Protein AF-A0A1H0UW96-F1 (afdb_monomer_lite)

Sequence (89 aa):
KTLKEVAEELGISKDLVKYHRKNLNIFQVEQEDGVYRISPSGVDEIRSRLRKDSYDATFEEKVMRRLSMLEKQQELIYELLLKALNERK

pLDDT: mean 91.3, std 8.04, range [54.88, 98.25]

Secondary structure (DSSP, 8-state):
-BHHHHHHHHTS-HHHHHHHHTTS-TTTEEEETTEEEE-HHHHHHHHHHHS-TTS-TTHHHHHHHHHHHHHHHHHHHHHHHHHHHHTT-

Radius of gyration: 20.7 Å; chains: 1; bounding box: 45×23×57 Å

Foldseek 3Di:
DFLVVLCVVLVHDSVLSVVLVVVDDPVQWDADPNTIDGDPVSSVVSNCVVDDPPADPCNVVVVVVVVVVVVVVVVVVVVVVVVVVVVVD

Structure (mmCIF, N/CA/C/O backbone):
data_AF-A0A1H0UW96-F1
#
_entry.id   AF-A0A1H0UW96-F1
#
loop_
_atom_site.group_PDB
_atom_site.id
_atom_site.type_symbol
_atom_site.label_atom_id
_atom_site.label_alt_id
_atom_site.label_comp_id
_atom_site.label_asym_id
_atom_site.label_entity_id
_atom_site.label_seq_id
_atom_site.pdbx_PDB_ins_code
_atom_site.Cartn_x
_atom_site.Cartn_y
_atom_site.Cartn_z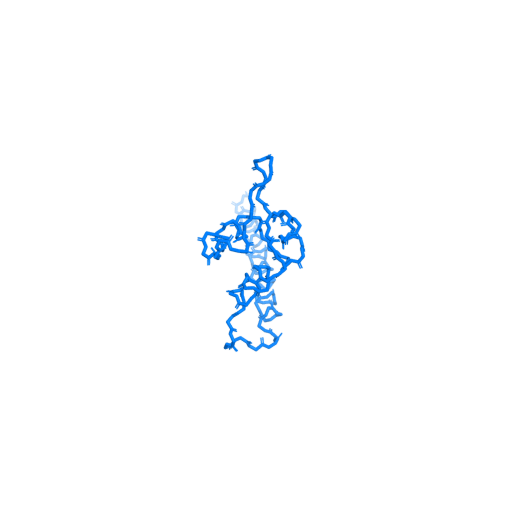
_atom_site.occupancy
_atom_site.B_iso_or_equiv
_atom_site.auth_seq_id
_atom_site.auth_comp_id
_atom_site.auth_asym_id
_atom_site.auth_atom_id
_atom_site.pdbx_PDB_model_num
ATOM 1 N N . LYS A 1 1 ? -13.401 6.490 12.039 1.00 95.06 1 LYS A N 1
ATOM 2 C CA . LYS A 1 1 ? -12.673 7.085 10.890 1.00 95.06 1 LYS A CA 1
ATOM 3 C C . LYS A 1 1 ? -13.382 6.728 9.589 1.00 95.06 1 LYS A C 1
ATOM 5 O O . LYS A 1 1 ? -13.838 5.598 9.459 1.00 95.06 1 LYS A O 1
ATOM 10 N N . THR A 1 2 ? -13.534 7.654 8.647 1.00 96.44 2 THR A N 1
ATOM 11 C CA . THR A 1 2 ? -14.077 7.362 7.310 1.00 96.44 2 THR A CA 1
ATOM 12 C C . THR A 1 2 ? -13.117 6.471 6.520 1.00 96.44 2 THR A C 1
ATOM 14 O O . THR A 1 2 ? -11.933 6.381 6.836 1.00 96.44 2 THR A O 1
ATOM 17 N N . LEU A 1 3 ? -13.590 5.845 5.438 1.00 95.88 3 LEU A N 1
ATOM 18 C CA . LEU A 1 3 ? -12.712 5.028 4.583 1.00 95.88 3 LEU A CA 1
ATOM 19 C C . LEU A 1 3 ? -11.533 5.821 3.998 1.00 95.88 3 LEU A C 1
ATOM 21 O O . LEU A 1 3 ? -10.487 5.240 3.736 1.00 95.88 3 LEU A O 1
ATOM 25 N N . LYS A 1 4 ? -11.716 7.129 3.770 1.00 96.31 4 LYS A N 1
ATOM 26 C CA . LYS A 1 4 ? -10.660 8.011 3.263 1.00 96.31 4 LYS A CA 1
ATOM 27 C C . LYS A 1 4 ? -9.596 8.254 4.336 1.00 96.31 4 LYS A C 1
ATOM 29 O O . LYS A 1 4 ? -8.423 8.064 4.059 1.00 96.31 4 LYS A O 1
ATOM 34 N N . GLU A 1 5 ? -10.017 8.580 5.554 1.00 97.38 5 GLU A N 1
ATOM 35 C CA . GLU A 1 5 ? -9.106 8.792 6.689 1.00 97.38 5 GLU A CA 1
ATOM 36 C C . GLU A 1 5 ? -8.284 7.535 6.999 1.00 97.38 5 GLU A C 1
ATOM 38 O O . GLU A 1 5 ? -7.086 7.621 7.236 1.00 97.38 5 GLU A O 1
ATOM 43 N N . VAL A 1 6 ? -8.910 6.352 6.951 1.00 96.25 6 VAL A N 1
ATOM 44 C CA . VAL A 1 6 ? -8.203 5.077 7.162 1.00 96.25 6 VAL A CA 1
ATOM 45 C C . VAL A 1 6 ? -7.196 4.800 6.043 1.00 96.25 6 VAL A C 1
ATOM 47 O O . VAL A 1 6 ? -6.114 4.287 6.307 1.00 96.25 6 VAL A O 1
ATOM 50 N N . 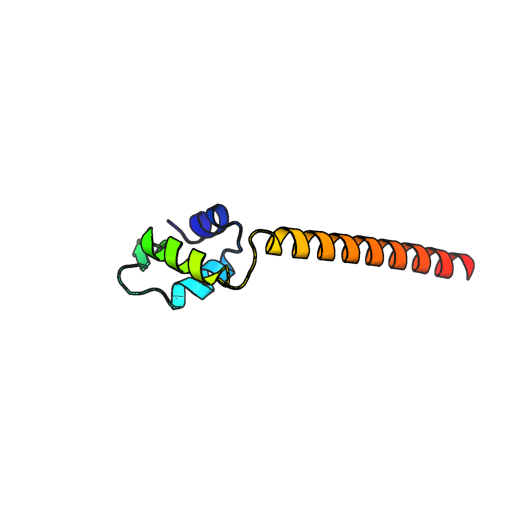ALA A 1 7 ? -7.535 5.136 4.797 1.00 95.56 7 ALA A N 1
ATOM 51 C CA . ALA A 1 7 ? -6.634 4.973 3.660 1.00 95.56 7 ALA A CA 1
ATOM 52 C C . ALA A 1 7 ? -5.385 5.857 3.800 1.00 95.56 7 ALA A C 1
ATOM 54 O O . ALA A 1 7 ? -4.271 5.373 3.619 1.00 95.56 7 ALA A O 1
ATOM 55 N N . GLU A 1 8 ? -5.579 7.123 4.177 1.00 95.56 8 GLU A N 1
ATOM 56 C CA . GLU A 1 8 ? -4.497 8.081 4.425 1.00 95.56 8 GLU A CA 1
ATOM 57 C C . GLU A 1 8 ? -3.610 7.646 5.599 1.00 95.56 8 GLU A C 1
ATOM 59 O O . GLU A 1 8 ? -2.390 7.643 5.470 1.00 95.56 8 GLU A O 1
ATOM 64 N N . GLU A 1 9 ? -4.204 7.207 6.712 1.00 94.25 9 GLU A N 1
ATOM 65 C CA . GLU A 1 9 ? -3.464 6.732 7.888 1.00 94.25 9 GLU A CA 1
ATOM 66 C C . GLU A 1 9 ? -2.609 5.495 7.600 1.00 94.25 9 GLU A C 1
ATOM 68 O O . GLU A 1 9 ? -1.488 5.386 8.094 1.00 94.25 9 GLU A O 1
ATOM 73 N N . LEU A 1 10 ? -3.149 4.540 6.843 1.00 90.00 10 LEU A N 1
ATOM 74 C CA . LEU A 1 10 ? -2.478 3.269 6.575 1.00 90.00 10 LEU A CA 1
ATOM 75 C C . LEU A 1 10 ? -1.606 3.307 5.312 1.00 90.00 10 LEU A C 1
ATOM 77 O O . LEU A 1 10 ? -0.966 2.306 5.002 1.00 90.00 10 LEU A O 1
ATOM 81 N N . GLY A 1 11 ? -1.581 4.422 4.575 1.00 89.00 11 GLY A N 1
ATOM 82 C CA . GLY A 1 11 ? -0.817 4.546 3.331 1.00 89.00 11 GLY A CA 1
ATOM 83 C C . GLY A 1 11 ? -1.292 3.601 2.221 1.00 89.00 11 GLY A C 1
ATOM 84 O O . GLY A 1 11 ? -0.483 3.117 1.434 1.00 89.00 11 GLY A O 1
ATOM 85 N N . ILE A 1 12 ? -2.596 3.309 2.159 1.00 91.06 12 ILE A N 1
ATOM 86 C CA . ILE A 1 12 ? -3.194 2.382 1.184 1.00 91.06 12 ILE A CA 1
ATOM 87 C C . ILE A 1 12 ? -4.310 3.040 0.374 1.00 91.06 12 ILE A C 1
ATOM 89 O O . ILE A 1 12 ? -4.769 4.137 0.677 1.00 91.06 12 ILE A O 1
ATOM 93 N N . SER A 1 13 ? -4.805 2.355 -0.660 1.00 94.50 13 SER A N 1
ATOM 94 C CA . SER A 1 13 ? -5.946 2.848 -1.431 1.00 94.50 13 SER A CA 1
ATOM 95 C C . SER A 1 13 ? -7.266 2.714 -0.662 1.00 94.50 13 SER A C 1
ATOM 97 O O . SER A 1 13 ? -7.510 1.749 0.0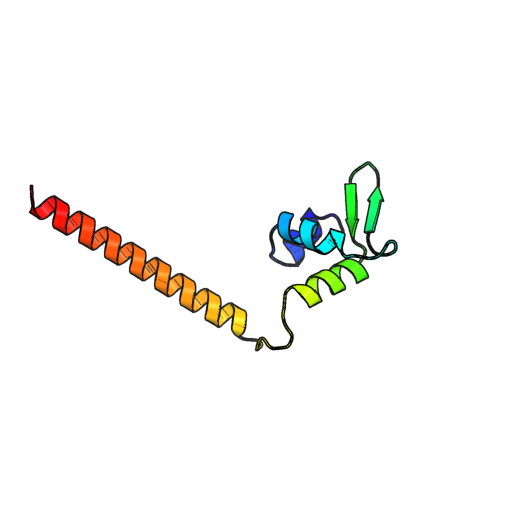69 1.00 94.50 13 SER A O 1
ATOM 99 N N . LYS A 1 14 ? -8.185 3.658 -0.897 1.00 95.75 14 LYS A N 1
ATOM 100 C CA . LYS A 1 14 ? -9.557 3.610 -0.361 1.00 95.75 14 LYS A CA 1
ATOM 101 C C . LYS A 1 14 ? -10.302 2.332 -0.771 1.00 95.75 14 LYS A C 1
ATOM 103 O O . LYS A 1 14 ? -11.125 1.828 -0.005 1.00 95.75 14 LYS A O 1
ATOM 108 N N . ASP A 1 15 ? -10.008 1.788 -1.950 1.00 95.81 15 ASP A N 1
ATOM 109 C CA . ASP A 1 15 ? -10.592 0.527 -2.416 1.00 95.81 15 ASP A CA 1
ATOM 110 C C . ASP A 1 15 ? -10.100 -0.675 -1.612 1.00 95.81 15 ASP A C 1
ATOM 112 O O . ASP A 1 15 ? -10.895 -1.563 -1.296 1.00 95.81 15 ASP A O 1
ATOM 116 N N . LEU A 1 16 ? -8.830 -0.677 -1.194 1.00 93.19 16 LEU A N 1
ATOM 117 C CA . LEU A 1 16 ? -8.298 -1.717 -0.320 1.00 93.19 16 LEU A CA 1
ATOM 118 C C . LEU A 1 16 ? -8.948 -1.656 1.070 1.00 93.19 16 LEU A C 1
ATOM 120 O O . LEU A 1 16 ? -9.360 -2.685 1.609 1.00 93.19 16 LEU A O 1
ATOM 124 N N . VAL A 1 17 ? -9.172 -0.451 1.607 1.00 95.38 17 VAL A N 1
ATOM 125 C CA . VAL A 1 17 ? -9.967 -0.270 2.836 1.00 95.38 17 VAL A CA 1
ATOM 126 C C . VAL A 1 17 ? -11.386 -0.817 2.647 1.00 95.38 17 VAL A C 1
ATOM 128 O O . VAL A 1 17 ? -11.884 -1.568 3.487 1.00 95.38 17 VAL A O 1
ATOM 131 N N . LYS A 1 18 ? -12.046 -0.494 1.525 1.00 94.81 18 LYS A N 1
ATOM 132 C CA . LYS A 1 18 ? -13.399 -0.980 1.204 1.00 94.81 18 LYS A CA 1
ATOM 133 C C . LYS A 1 18 ? -13.455 -2.506 1.111 1.00 94.81 18 LYS A C 1
ATOM 135 O O . LYS A 1 18 ? -14.462 -3.081 1.527 1.00 94.81 18 LYS A O 1
ATOM 140 N N . TYR A 1 19 ? -12.410 -3.139 0.577 1.00 95.12 19 TYR A N 1
ATOM 141 C CA . TYR A 1 19 ? -12.264 -4.591 0.517 1.00 95.12 19 TYR A CA 1
ATOM 142 C C . TYR A 1 19 ? -12.198 -5.200 1.922 1.00 95.12 19 TYR A C 1
ATOM 144 O O . TYR A 1 19 ? -13.050 -6.021 2.258 1.00 95.12 19 TYR A O 1
ATOM 152 N N . HIS A 1 20 ? -11.272 -4.747 2.773 1.00 94.19 20 HIS A N 1
ATOM 153 C CA . HIS A 1 20 ? -11.113 -5.317 4.116 1.00 94.19 20 HIS A CA 1
ATOM 154 C C . HIS A 1 20 ? -12.293 -5.025 5.047 1.00 94.19 20 HIS A C 1
ATOM 156 O O . HIS A 1 20 ? -12.657 -5.886 5.849 1.00 94.19 20 HIS A O 1
ATOM 162 N N . ARG A 1 21 ? -12.943 -3.863 4.898 1.00 93.44 21 ARG A N 1
ATOM 163 C CA . ARG A 1 21 ? -14.149 -3.484 5.651 1.00 93.44 21 ARG A CA 1
ATOM 164 C C . ARG A 1 21 ? -15.268 -4.523 5.540 1.00 93.44 21 ARG A C 1
ATOM 166 O O . ARG A 1 21 ? -16.004 -4.711 6.498 1.00 93.44 21 ARG A O 1
ATOM 173 N N . LYS A 1 22 ? -15.407 -5.205 4.394 1.00 91.44 22 LYS A N 1
ATOM 174 C CA . LYS A 1 22 ? -16.443 -6.242 4.198 1.00 91.44 22 LYS A CA 1
ATOM 175 C C . LYS A 1 22 ? -16.320 -7.411 5.180 1.00 91.44 22 LYS A C 1
ATOM 177 O O . LYS A 1 22 ? -17.301 -8.103 5.405 1.00 91.44 22 LYS A O 1
ATOM 182 N N . ASN A 1 23 ? -15.131 -7.605 5.742 1.00 90.81 23 ASN A N 1
ATOM 183 C CA . ASN A 1 23 ? -14.801 -8.694 6.652 1.00 90.81 23 ASN A CA 1
ATOM 184 C C . ASN A 1 23 ? -14.618 -8.194 8.096 1.00 90.81 23 ASN A C 1
ATOM 186 O O . ASN A 1 23 ? -13.931 -8.855 8.874 1.00 90.81 23 ASN A O 1
ATOM 190 N N . LEU A 1 24 ? -15.107 -6.993 8.420 1.00 93.38 24 LEU A N 1
ATOM 191 C CA . LEU A 1 24 ? -15.159 -6.475 9.785 1.00 93.38 24 LEU A CA 1
ATOM 192 C C . LEU A 1 24 ? -16.500 -6.841 10.424 1.00 93.38 24 LEU A C 1
ATOM 194 O O . LEU A 1 24 ? -17.509 -7.001 9.734 1.00 93.38 24 LEU A O 1
ATOM 198 N N . ASN A 1 25 ? -16.507 -6.981 11.744 1.00 92.38 25 ASN A N 1
ATOM 199 C CA . ASN A 1 25 ? -17.713 -7.302 12.492 1.00 92.38 25 ASN A CA 1
ATOM 200 C C . ASN A 1 25 ? -18.643 -6.079 12.643 1.00 92.38 25 ASN A C 1
ATOM 202 O O . ASN A 1 25 ? -18.267 -4.934 12.385 1.00 92.38 25 ASN A O 1
ATOM 206 N N . ILE A 1 26 ? -19.878 -6.332 13.086 1.00 90.38 26 ILE A N 1
ATOM 207 C CA . ILE A 1 26 ? -20.926 -5.305 13.219 1.00 90.38 26 ILE A CA 1
ATOM 208 C C . ILE A 1 26 ? -20.588 -4.197 14.229 1.00 90.38 26 ILE A C 1
ATOM 210 O O . ILE A 1 26 ? -21.159 -3.119 14.155 1.00 90.38 26 ILE A O 1
ATOM 214 N N . PHE A 1 27 ? -19.659 -4.441 15.158 1.00 92.5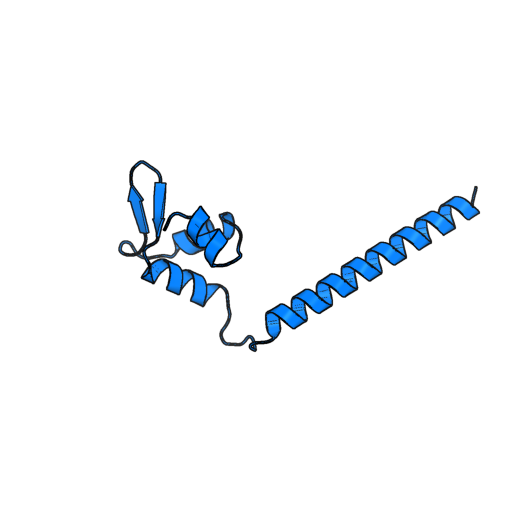6 27 PHE A N 1
ATOM 215 C CA . PHE A 1 27 ? -19.221 -3.458 16.156 1.00 92.56 27 PHE A CA 1
ATOM 216 C C . PHE A 1 27 ? -18.043 -2.606 15.663 1.00 92.56 27 PHE A C 1
ATOM 218 O O . PHE A 1 27 ? -17.626 -1.660 16.330 1.00 92.56 27 PHE A O 1
ATOM 225 N N . GLN A 1 28 ? -17.473 -2.953 14.509 1.00 95.06 28 GLN A N 1
ATOM 226 C CA . GLN A 1 28 ? -16.317 -2.280 13.924 1.00 95.06 28 GLN A CA 1
ATOM 227 C C . GLN A 1 28 ? -16.673 -1.336 12.784 1.00 95.06 28 GLN A C 1
ATOM 229 O O . GLN A 1 28 ? -15.833 -0.532 12.374 1.00 95.06 28 GLN A O 1
ATOM 234 N N . VAL A 1 29 ? -17.884 -1.447 12.245 1.00 94.31 29 VAL A N 1
ATOM 235 C CA . VAL A 1 29 ? -18.342 -0.644 11.117 1.00 94.31 29 VAL A CA 1
ATOM 236 C C . VAL A 1 29 ? -19.739 -0.138 11.403 1.00 94.31 29 VAL A C 1
ATOM 238 O O . VAL A 1 29 ? -20.658 -0.917 11.622 1.00 94.31 29 VAL A O 1
ATOM 241 N N . GLU A 1 30 ? -19.894 1.171 11.301 1.00 94.06 30 GLU A N 1
ATOM 242 C CA . GLU A 1 30 ? -21.182 1.847 11.350 1.00 94.06 30 GLU A CA 1
ATOM 243 C C . GLU A 1 30 ? -21.403 2.623 10.051 1.00 94.06 30 GLU A C 1
ATOM 245 O O . GLU A 1 30 ? -20.456 2.985 9.337 1.00 94.06 30 GLU A O 1
ATOM 250 N N . GLN A 1 31 ? -22.669 2.847 9.720 1.00 92.38 31 GLN A N 1
ATOM 251 C CA . GLN A 1 31 ? -23.055 3.722 8.628 1.00 92.38 31 GLN A CA 1
ATOM 252 C C . GLN A 1 31 ? -23.853 4.881 9.212 1.00 92.38 31 GLN A C 1
ATOM 254 O O . GLN A 1 31 ? -24.928 4.677 9.766 1.00 92.38 31 GLN A O 1
ATOM 259 N N . GLU A 1 32 ? -23.317 6.086 9.068 1.00 90.62 32 GLU A N 1
ATOM 260 C CA . GLU A 1 32 ? -23.911 7.332 9.545 1.00 90.62 32 GLU A CA 1
ATOM 261 C C . GLU A 1 32 ? -24.060 8.258 8.335 1.00 90.62 32 GLU A C 1
ATOM 263 O O . GLU A 1 32 ? -23.099 8.452 7.589 1.00 90.62 32 GLU A O 1
ATOM 268 N N . ASP A 1 33 ? -25.275 8.742 8.063 1.00 90.12 33 ASP A N 1
ATOM 269 C CA . ASP A 1 33 ? -25.591 9.601 6.907 1.00 90.12 33 ASP A CA 1
ATOM 270 C C . ASP A 1 33 ? -25.096 9.058 5.553 1.00 90.12 33 ASP A C 1
ATOM 272 O O . ASP A 1 33 ? -24.608 9.776 4.679 1.00 90.12 33 ASP A O 1
ATOM 276 N N . GLY A 1 34 ? -25.177 7.737 5.375 1.00 89.00 34 GLY A N 1
ATOM 277 C CA . GLY A 1 34 ? -24.701 7.061 4.166 1.00 89.00 34 GLY A CA 1
ATOM 278 C C . GLY A 1 34 ? -23.176 6.900 4.085 1.00 89.00 34 GLY A C 1
ATOM 279 O O . GLY A 1 34 ? -22.689 6.221 3.177 1.00 89.00 34 GLY A O 1
ATOM 280 N N . VAL A 1 35 ? -22.420 7.437 5.045 1.00 92.00 35 VAL A N 1
ATOM 281 C CA . VAL A 1 35 ? -20.963 7.337 5.139 1.00 92.00 35 VAL A CA 1
ATOM 282 C C . VAL A 1 35 ? -20.573 6.196 6.071 1.00 92.00 35 VAL A C 1
ATOM 284 O O . VAL A 1 35 ? -20.985 6.125 7.224 1.00 92.00 35 VAL A O 1
ATOM 287 N N . TYR A 1 36 ? -19.722 5.295 5.580 1.00 93.12 36 TYR A N 1
ATOM 288 C CA . TYR A 1 36 ? -19.154 4.247 6.423 1.00 93.12 36 TYR A CA 1
ATOM 289 C C . TYR A 1 36 ? -18.035 4.791 7.303 1.00 93.12 36 TYR A C 1
ATOM 291 O O . TYR A 1 36 ? -17.058 5.361 6.795 1.00 93.12 36 TYR A O 1
ATOM 299 N N . ARG A 1 37 ? -18.143 4.526 8.604 1.00 95.44 37 ARG A N 1
ATOM 300 C CA . ARG A 1 37 ? -17.100 4.790 9.592 1.00 95.44 37 ARG A CA 1
ATOM 301 C C . ARG A 1 37 ? -16.599 3.471 10.163 1.00 95.44 37 ARG A C 1
ATOM 303 O O . ARG A 1 37 ? -17.360 2.543 10.410 1.00 95.44 37 ARG A O 1
ATOM 310 N N . ILE A 1 38 ? -15.286 3.389 10.314 1.00 96.38 38 ILE A N 1
ATOM 311 C CA . ILE A 1 38 ? -14.575 2.253 10.888 1.00 96.38 38 ILE A CA 1
ATOM 312 C C . ILE A 1 38 ? -14.126 2.655 12.292 1.00 96.38 38 ILE A C 1
ATOM 314 O O . ILE A 1 38 ? -13.536 3.731 12.475 1.00 96.38 38 ILE A O 1
ATOM 318 N N . SER A 1 39 ? -14.431 1.810 13.272 1.00 96.44 39 SER A N 1
ATOM 319 C CA . SER A 1 39 ? -13.994 1.975 14.657 1.00 96.44 39 SER A CA 1
ATOM 320 C C . SER A 1 39 ? -12.467 1.827 14.773 1.00 96.44 39 SER A C 1
ATOM 322 O O . SER A 1 39 ? -11.838 1.239 13.891 1.00 96.44 39 SER A O 1
ATOM 324 N N . PRO A 1 40 ? -11.833 2.296 15.862 1.00 95.69 40 PRO A N 1
ATOM 325 C CA . PRO A 1 40 ? -10.401 2.079 16.081 1.00 95.69 40 PRO A CA 1
ATOM 326 C C . PRO A 1 40 ? -9.989 0.600 15.989 1.00 95.69 40 PRO A C 1
ATOM 328 O O . PRO A 1 40 ? -9.048 0.274 15.273 1.00 95.69 40 PRO A O 1
ATOM 331 N N . SER A 1 41 ? -10.759 -0.308 16.602 1.00 95.62 41 SER A N 1
ATOM 332 C CA . SER A 1 41 ? -10.485 -1.750 16.542 1.00 95.62 41 SER A CA 1
ATOM 333 C C . SER A 1 41 ? -10.634 -2.329 15.133 1.00 95.62 41 SER A C 1
ATOM 335 O O . SER A 1 41 ? -9.912 -3.252 14.766 1.00 95.62 41 SER A O 1
ATOM 337 N N . GLY A 1 42 ? -11.538 -1.781 14.314 1.00 95.69 42 GLY A N 1
ATOM 338 C CA . GLY A 1 42 ? -11.645 -2.143 12.903 1.00 95.69 42 GLY A CA 1
ATOM 339 C C . GLY A 1 42 ? -10.435 -1.683 12.087 1.00 95.69 42 GLY A C 1
ATOM 340 O O . GLY A 1 42 ? -9.990 -2.401 11.195 1.00 95.69 42 GLY A O 1
ATOM 341 N N . VAL A 1 43 ? -9.863 -0.516 12.402 1.00 94.94 43 VAL A N 1
ATOM 342 C CA . VAL A 1 43 ? -8.630 -0.028 11.760 1.00 94.94 43 VAL A CA 1
ATOM 343 C C . VAL A 1 43 ? -7.445 -0.924 12.106 1.00 94.94 43 VAL A C 1
ATOM 345 O O . VAL A 1 43 ? -6.680 -1.280 11.209 1.00 94.94 43 VAL A O 1
ATOM 348 N N . ASP A 1 44 ? -7.321 -1.341 13.366 1.00 92.81 44 ASP A N 1
ATOM 349 C CA . ASP A 1 44 ? -6.255 -2.249 13.799 1.00 92.81 44 ASP A CA 1
ATOM 350 C C . ASP A 1 44 ? -6.358 -3.625 13.122 1.00 92.81 44 ASP A C 1
ATOM 352 O O . ASP A 1 44 ? -5.346 -4.182 12.697 1.00 92.81 44 ASP A O 1
ATOM 356 N N . GLU A 1 45 ? -7.573 -4.145 12.930 1.00 93.12 45 GLU A N 1
ATOM 357 C CA . GLU A 1 45 ? -7.791 -5.398 12.199 1.00 93.12 45 GLU A CA 1
ATOM 358 C C . GLU A 1 45 ? -7.519 -5.272 10.692 1.00 93.12 45 GLU A C 1
ATOM 360 O O . GLU A 1 45 ? -7.004 -6.198 10.066 1.00 93.12 45 GLU A O 1
ATOM 365 N N . ILE A 1 46 ? -7.826 -4.126 10.075 1.00 93.31 46 ILE A N 1
ATOM 366 C CA . ILE A 1 46 ? -7.382 -3.872 8.698 1.00 93.31 46 ILE A CA 1
ATOM 367 C C . ILE A 1 46 ? -5.853 -3.866 8.659 1.00 93.31 46 ILE A C 1
ATOM 369 O O . ILE A 1 46 ? -5.275 -4.562 7.829 1.00 93.31 46 ILE A O 1
ATOM 373 N N . ARG A 1 47 ? -5.200 -3.142 9.577 1.00 90.12 47 ARG A N 1
ATOM 374 C CA . ARG A 1 47 ? -3.737 -3.039 9.650 1.00 90.12 47 ARG A CA 1
ATOM 375 C C . ARG A 1 47 ? -3.072 -4.411 9.787 1.00 90.12 47 ARG A C 1
ATOM 377 O O . ARG A 1 47 ? -2.115 -4.679 9.063 1.00 90.12 47 ARG A O 1
ATOM 384 N N . SER A 1 48 ? -3.593 -5.289 10.645 1.00 86.94 48 SER A N 1
ATOM 385 C CA . SER A 1 48 ? -3.043 -6.640 10.831 1.00 86.94 48 SER A CA 1
ATOM 386 C C . SER A 1 48 ? -3.169 -7.521 9.587 1.00 86.94 48 SER A C 1
ATOM 388 O O . SER A 1 48 ? -2.354 -8.407 9.377 1.00 86.94 48 SER A O 1
ATOM 390 N N . ARG A 1 49 ? -4.155 -7.266 8.719 1.00 86.88 49 ARG A N 1
ATOM 391 C CA . ARG A 1 49 ? -4.338 -8.001 7.457 1.00 86.88 49 ARG A CA 1
ATOM 392 C C . ARG A 1 49 ? -3.469 -7.472 6.312 1.00 86.88 49 ARG A C 1
ATOM 394 O O . ARG A 1 49 ? -3.302 -8.182 5.321 1.00 86.88 49 ARG A O 1
ATOM 401 N N . LEU A 1 50 ? -2.940 -6.249 6.418 1.00 83.75 50 LEU A N 1
ATOM 402 C CA . LEU A 1 50 ? -2.070 -5.654 5.393 1.00 83.75 50 LEU A CA 1
ATOM 403 C C . LEU A 1 50 ? -0.657 -6.238 5.422 1.00 83.75 50 LEU A C 1
ATOM 405 O O . LEU A 1 50 ? -0.041 -6.417 4.371 1.00 83.75 50 LEU A O 1
ATOM 409 N N . ARG A 1 51 ? -0.146 -6.560 6.613 1.00 73.88 51 ARG A N 1
ATOM 410 C CA . ARG A 1 51 ? 1.151 -7.217 6.783 1.00 73.88 51 ARG A CA 1
ATOM 411 C C . ARG A 1 51 ? 0.937 -8.673 7.161 1.00 73.88 51 ARG A C 1
ATOM 413 O O . ARG A 1 51 ? 0.240 -8.967 8.118 1.00 73.88 51 ARG A O 1
ATOM 420 N N . LYS A 1 52 ? 1.566 -9.596 6.433 1.00 71.44 52 LYS A N 1
ATOM 421 C CA . LYS A 1 52 ? 1.710 -10.962 6.942 1.00 71.44 52 LYS A CA 1
ATOM 422 C C . LYS A 1 52 ? 2.783 -10.958 8.024 1.00 71.44 52 LYS A C 1
ATOM 424 O O . LYS A 1 52 ? 3.852 -10.404 7.788 1.00 71.44 52 LYS A O 1
ATOM 429 N N . ASP A 1 53 ? 2.547 -11.653 9.132 1.00 67.44 53 ASP A N 1
ATOM 430 C CA . ASP A 1 53 ? 3.536 -11.815 10.214 1.00 67.44 53 ASP A CA 1
ATOM 431 C C . ASP A 1 53 ? 4.863 -12.422 9.724 1.00 67.44 53 ASP A C 1
ATOM 433 O O . ASP A 1 53 ? 5.915 -12.225 10.321 1.00 67.44 53 ASP A O 1
ATOM 437 N N . SER A 1 54 ? 4.828 -13.140 8.597 1.00 67.38 54 SER A N 1
ATOM 438 C CA . SER A 1 54 ? 6.007 -13.697 7.933 1.00 67.38 54 SER A CA 1
ATOM 439 C C . SER A 1 54 ? 6.895 -12.660 7.236 1.00 67.38 54 SER A C 1
ATOM 441 O O . SER A 1 54 ? 7.967 -13.015 6.751 1.00 67.38 54 SER A O 1
ATOM 443 N N . TYR A 1 55 ? 6.438 -11.418 7.075 1.00 75.69 55 TYR A N 1
ATOM 444 C CA . TYR A 1 55 ? 7.220 -10.371 6.428 1.00 75.69 55 TYR A CA 1
ATOM 445 C C . TYR A 1 55 ? 8.133 -9.707 7.449 1.00 75.69 55 TYR A C 1
ATOM 447 O O . TYR A 1 55 ? 7.683 -9.175 8.460 1.00 75.69 55 TYR A O 1
ATOM 455 N N . ASP A 1 56 ? 9.434 -9.727 7.164 1.00 80.25 56 ASP A N 1
ATOM 456 C CA . ASP A 1 56 ? 10.398 -9.003 7.978 1.00 80.25 56 ASP A CA 1
ATOM 457 C C . ASP A 1 56 ? 10.154 -7.482 7.918 1.00 80.25 56 ASP A C 1
ATOM 459 O O . ASP A 1 56 ? 9.526 -6.960 6.992 1.00 80.25 56 ASP A O 1
ATOM 463 N N . ALA A 1 57 ? 10.672 -6.753 8.911 1.00 75.00 57 ALA A N 1
ATOM 464 C CA . ALA A 1 57 ? 10.481 -5.305 9.032 1.00 75.00 57 ALA A CA 1
ATOM 465 C C . ALA A 1 57 ? 10.975 -4.504 7.808 1.00 75.00 57 ALA A C 1
ATOM 467 O O . ALA A 1 57 ? 10.546 -3.368 7.617 1.00 75.00 57 ALA A O 1
ATOM 468 N N . THR A 1 58 ? 11.829 -5.101 6.969 1.00 83.94 58 THR A N 1
ATOM 469 C CA . THR A 1 58 ? 12.430 -4.494 5.770 1.00 83.94 58 THR A CA 1
ATOM 470 C C . THR A 1 58 ? 11.747 -4.920 4.466 1.00 83.94 58 THR A C 1
ATOM 472 O O . THR A 1 58 ? 12.208 -4.558 3.384 1.00 83.94 58 THR A O 1
ATOM 475 N N . PHE A 1 59 ? 10.655 -5.691 4.525 1.00 83.94 59 PHE A N 1
ATOM 476 C CA . PHE A 1 59 ? 9.972 -6.214 3.339 1.00 83.94 59 PHE A CA 1
ATOM 477 C C . PHE A 1 59 ? 9.546 -5.104 2.371 1.00 83.94 59 PHE A C 1
ATOM 479 O O . PHE A 1 59 ? 9.856 -5.176 1.183 1.00 83.94 59 PHE A O 1
ATOM 486 N N . GLU A 1 60 ? 8.885 -4.061 2.878 1.00 81.31 60 GLU A N 1
ATOM 487 C CA . GLU A 1 60 ? 8.439 -2.923 2.065 1.00 81.31 60 GLU A CA 1
ATOM 488 C C . GLU A 1 60 ? 9.625 -2.215 1.397 1.00 81.31 60 GLU A C 1
ATOM 490 O O . GLU A 1 60 ? 9.583 -1.945 0.199 1.00 81.31 60 GLU A O 1
ATOM 495 N N . GLU A 1 61 ? 10.726 -2.009 2.124 1.00 85.88 61 GLU A N 1
ATOM 496 C CA . GLU A 1 61 ? 11.951 -1.418 1.577 1.00 85.88 61 GLU A CA 1
ATOM 497 C C . GLU A 1 61 ? 12.541 -2.277 0.447 1.00 85.88 61 GLU A C 1
ATOM 499 O O . GLU A 1 61 ? 12.885 -1.764 -0.621 1.00 85.88 61 GLU A O 1
ATOM 504 N N . LYS A 1 62 ? 12.608 -3.602 0.638 1.00 91.00 62 LYS A N 1
ATOM 505 C CA . LYS A 1 62 ? 13.086 -4.550 -0.382 1.00 91.00 62 LYS A CA 1
ATOM 506 C C . LYS A 1 62 ? 12.213 -4.515 -1.638 1.00 91.00 62 LYS A C 1
ATOM 508 O O . LYS A 1 62 ? 12.752 -4.508 -2.748 1.00 91.00 62 LYS A O 1
ATOM 513 N N . VAL A 1 63 ? 10.889 -4.481 -1.473 1.00 91.25 63 VAL A N 1
ATOM 514 C CA . VAL A 1 63 ? 9.929 -4.391 -2.583 1.00 91.25 63 VAL A CA 1
ATOM 515 C C . VAL A 1 63 ? 10.105 -3.075 -3.336 1.00 91.25 63 VAL A C 1
ATOM 517 O O . VAL A 1 63 ? 10.293 -3.102 -4.552 1.00 91.25 63 VAL A O 1
ATOM 520 N N . MET A 1 64 ? 10.136 -1.942 -2.631 1.00 90.62 64 MET A N 1
ATOM 521 C CA . MET A 1 64 ? 10.304 -0.623 -3.248 1.00 90.62 64 MET A CA 1
ATOM 522 C C . MET A 1 64 ? 11.641 -0.505 -3.981 1.00 90.62 64 MET A C 1
ATOM 524 O O . MET A 1 64 ? 11.680 -0.079 -5.132 1.00 90.62 64 MET A O 1
ATOM 528 N N . ARG A 1 65 ? 12.736 -0.988 -3.380 1.00 95.06 65 ARG A N 1
ATOM 529 C CA . ARG A 1 65 ? 14.050 -1.031 -4.036 1.00 95.06 65 ARG A CA 1
ATOM 530 C C . ARG A 1 65 ? 14.017 -1.849 -5.326 1.00 95.06 65 ARG A C 1
ATOM 532 O O . ARG A 1 65 ? 14.638 -1.458 -6.315 1.00 95.06 65 ARG A O 1
ATOM 539 N N . ARG A 1 66 ? 13.320 -2.991 -5.328 1.00 96.44 66 ARG A N 1
ATOM 540 C CA . ARG A 1 66 ? 13.195 -3.835 -6.522 1.00 96.44 66 ARG A CA 1
ATOM 541 C C . ARG A 1 66 ? 12.354 -3.160 -7.602 1.00 96.44 66 ARG A C 1
ATOM 543 O O . ARG A 1 66 ? 12.754 -3.216 -8.761 1.00 96.44 66 ARG A O 1
ATOM 550 N N . LEU A 1 67 ? 11.249 -2.515 -7.232 1.00 97.00 67 LEU A N 1
ATOM 551 C CA . LEU A 1 67 ? 10.396 -1.765 -8.157 1.00 97.00 67 LEU A CA 1
ATOM 552 C C . LEU A 1 67 ? 11.165 -0.626 -8.825 1.00 97.00 67 LEU A C 1
ATOM 554 O O . LEU A 1 67 ? 11.242 -0.598 -10.049 1.00 97.00 67 LEU A O 1
ATOM 558 N N . SER A 1 68 ? 11.853 0.215 -8.052 1.00 96.38 68 SER A N 1
ATOM 559 C CA . SER A 1 68 ? 12.656 1.307 -8.616 1.00 96.38 68 SER A CA 1
ATOM 560 C C . SER A 1 68 ? 13.777 0.818 -9.536 1.00 96.38 68 SER A C 1
ATOM 562 O O . SER A 1 68 ? 14.171 1.512 -10.470 1.00 96.38 68 SER A O 1
ATOM 564 N N . MET A 1 69 ? 14.319 -0.378 -9.290 1.00 98.00 69 MET A N 1
ATOM 565 C CA . MET A 1 69 ? 15.294 -0.985 -10.197 1.00 98.00 69 MET A CA 1
ATOM 566 C C . MET A 1 69 ? 14.649 -1.398 -11.527 1.00 98.00 69 MET A C 1
ATOM 568 O O . MET A 1 69 ? 15.245 -1.172 -12.577 1.00 98.00 69 MET A O 1
ATOM 572 N N . LEU A 1 70 ? 13.447 -1.982 -11.487 1.00 98.25 70 LEU A N 1
ATOM 573 C CA . LEU A 1 70 ? 12.699 -2.368 -12.687 1.00 98.25 70 LEU A CA 1
ATOM 574 C C . LEU A 1 70 ? 12.287 -1.144 -13.514 1.00 98.25 70 LEU A C 1
ATOM 576 O O . LEU A 1 70 ? 12.457 -1.162 -14.728 1.00 98.25 70 LEU A O 1
ATOM 580 N N . GLU A 1 71 ? 11.823 -0.074 -12.868 1.00 97.94 71 GLU A N 1
ATOM 581 C CA . GLU A 1 71 ? 11.460 1.186 -13.534 1.00 97.94 71 GLU A CA 1
ATOM 582 C C . GLU A 1 71 ? 12.653 1.779 -14.297 1.00 97.94 71 GLU A C 1
ATOM 584 O O . GLU A 1 71 ? 12.547 2.065 -15.487 1.00 97.94 71 GLU A O 1
ATOM 589 N N . LYS A 1 72 ? 13.830 1.850 -13.659 1.00 98.06 72 LYS A N 1
ATOM 590 C CA . LYS A 1 72 ? 15.071 2.313 -14.309 1.00 98.06 72 LYS A CA 1
ATOM 591 C C . LYS A 1 72 ? 15.493 1.428 -15.480 1.00 98.06 72 LYS A C 1
ATOM 593 O O . LYS A 1 72 ? 15.968 1.923 -16.497 1.00 98.06 72 LYS A O 1
ATOM 598 N N . GLN A 1 73 ? 15.352 0.109 -15.3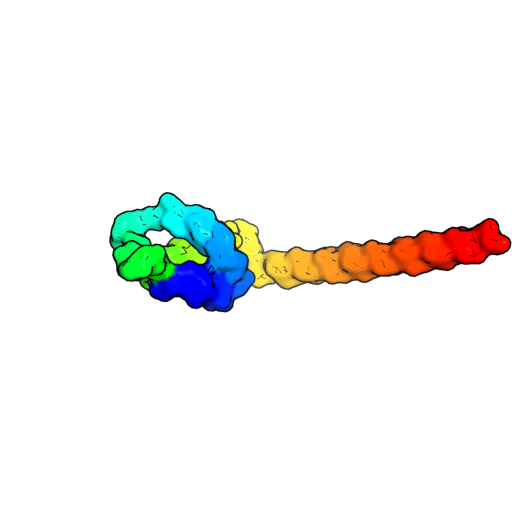38 1.00 98.06 73 GLN A N 1
ATOM 599 C CA . GLN A 1 73 ? 15.651 -0.822 -16.429 1.00 98.06 73 GLN A CA 1
ATOM 600 C C . GLN A 1 73 ? 14.706 -0.613 -17.613 1.00 98.06 73 GLN A C 1
ATOM 602 O O . GLN A 1 73 ? 15.152 -0.641 -18.758 1.00 98.06 73 GLN A O 1
ATOM 607 N N . GLN A 1 74 ? 13.421 -0.386 -17.347 1.00 98.25 74 GLN A N 1
ATOM 608 C CA . GLN A 1 74 ? 12.424 -0.129 -18.379 1.00 98.25 74 GLN A CA 1
ATOM 609 C C . GLN A 1 74 ? 12.692 1.188 -19.118 1.00 98.25 74 GLN A C 1
ATOM 611 O O . GLN A 1 74 ? 12.610 1.216 -20.345 1.00 98.25 74 GLN A O 1
ATOM 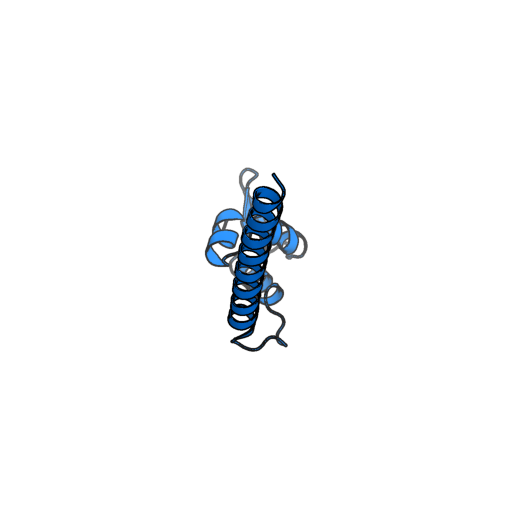616 N N . GLU A 1 75 ? 13.060 2.245 -18.394 1.00 98.19 75 GLU A N 1
ATOM 617 C CA . GLU A 1 75 ? 13.441 3.538 -18.972 1.00 98.19 75 GLU A CA 1
ATOM 618 C C . GLU A 1 75 ? 14.659 3.402 -19.897 1.00 98.19 75 GLU A C 1
ATOM 620 O O . GLU A 1 75 ? 14.600 3.802 -21.059 1.00 98.19 75 GLU A O 1
ATOM 625 N N . LEU A 1 76 ? 15.711 2.710 -19.447 1.00 98.00 76 LEU A N 1
ATOM 626 C CA . LEU A 1 76 ? 16.896 2.453 -20.270 1.00 98.00 76 LEU A CA 1
ATOM 627 C C . LEU A 1 76 ? 16.567 1.648 -21.537 1.00 98.00 76 LEU A C 1
ATOM 629 O O . LEU A 1 76 ? 17.055 1.960 -22.622 1.00 98.00 76 LEU A O 1
ATOM 633 N N . ILE A 1 77 ? 15.741 0.603 -21.420 1.00 98.06 77 ILE A N 1
ATOM 634 C CA . ILE A 1 77 ? 15.305 -0.188 -22.582 1.00 98.06 77 ILE A CA 1
ATOM 635 C C . ILE A 1 77 ? 14.575 0.707 -23.586 1.00 98.06 77 ILE A C 1
ATOM 637 O O . ILE A 1 77 ? 14.824 0.611 -24.788 1.00 98.06 77 ILE A O 1
ATOM 641 N N . TYR A 1 78 ? 13.697 1.586 -23.105 1.00 97.81 78 TYR A N 1
ATOM 642 C CA . TYR A 1 78 ? 12.955 2.510 -23.952 1.00 97.81 78 TYR A CA 1
ATOM 643 C C . TYR A 1 78 ? 13.881 3.482 -24.700 1.00 97.81 78 TYR A C 1
ATOM 645 O O . TYR A 1 78 ? 13.756 3.628 -25.918 1.00 97.81 78 TYR A O 1
ATOM 653 N N . GLU A 1 79 ? 14.859 4.079 -24.016 1.00 97.31 79 GLU A N 1
ATOM 654 C CA . GLU A 1 79 ? 15.854 4.963 -24.640 1.00 97.31 79 GLU A CA 1
ATOM 655 C C . GLU A 1 79 ? 16.673 4.251 -25.726 1.00 97.31 79 GLU A C 1
ATOM 657 O O . GLU A 1 79 ? 16.858 4.777 -26.829 1.00 97.31 79 GLU A O 1
ATOM 662 N N . LEU A 1 80 ? 17.132 3.027 -25.446 1.00 97.00 80 LEU A N 1
ATOM 663 C CA . LEU A 1 80 ? 17.897 2.226 -26.403 1.00 97.00 80 LEU A CA 1
ATOM 664 C C . LEU A 1 80 ? 17.067 1.861 -27.639 1.00 97.00 80 LEU A C 1
ATOM 666 O O . LEU A 1 80 ? 17.579 1.916 -28.759 1.00 97.00 80 LEU A O 1
ATOM 670 N N . LEU A 1 81 ? 15.785 1.529 -27.459 1.00 96.94 81 LEU A N 1
ATOM 671 C CA . LEU A 1 81 ? 14.866 1.258 -28.566 1.00 96.94 81 LEU A CA 1
ATOM 672 C C . LEU A 1 81 ? 14.652 2.498 -29.440 1.00 96.94 81 LEU A C 1
ATOM 674 O O . LEU A 1 81 ? 14.722 2.393 -30.665 1.00 96.94 81 LEU A O 1
ATOM 678 N N . LEU A 1 82 ? 14.441 3.671 -28.834 1.00 96.69 82 LEU A N 1
ATOM 679 C CA . LEU A 1 82 ? 14.306 4.929 -29.574 1.00 96.69 82 LEU A CA 1
ATOM 680 C C . LEU A 1 82 ? 15.558 5.240 -30.397 1.00 96.69 82 LEU A C 1
ATOM 682 O O . LEU A 1 82 ? 15.452 5.597 -31.571 1.00 96.69 82 LEU A O 1
ATOM 686 N N . LYS A 1 83 ? 16.743 5.066 -29.806 1.00 95.88 83 LYS A N 1
ATOM 687 C CA . LYS A 1 83 ? 18.013 5.278 -30.503 1.00 95.88 83 LYS A CA 1
ATOM 688 C C . LYS A 1 83 ? 18.168 4.330 -31.694 1.00 95.88 83 LYS A C 1
ATOM 690 O O . LYS A 1 83 ? 18.420 4.789 -32.804 1.00 95.88 83 LYS A O 1
ATOM 695 N N . ALA A 1 84 ? 17.926 3.035 -31.491 1.00 94.69 84 ALA A N 1
ATOM 696 C CA . ALA A 1 84 ? 18.022 2.032 -32.550 1.00 94.69 84 ALA A CA 1
ATOM 697 C C . ALA A 1 84 ? 17.018 2.261 -33.696 1.00 94.69 84 ALA A C 1
ATOM 699 O O . ALA A 1 84 ? 17.312 1.939 -34.845 1.00 94.69 84 ALA A O 1
ATOM 700 N N . LEU A 1 85 ? 15.831 2.802 -33.404 1.00 93.69 85 LEU A N 1
ATOM 701 C CA . LEU A 1 85 ? 14.844 3.169 -34.424 1.00 93.69 85 LEU A CA 1
ATOM 702 C C . LEU A 1 85 ? 15.268 4.405 -35.225 1.00 93.69 85 LEU A C 1
ATOM 704 O O . LEU A 1 85 ? 15.039 4.450 -36.433 1.00 93.69 85 LEU A O 1
ATOM 708 N N . ASN A 1 86 ? 15.885 5.388 -34.570 1.00 90.75 86 ASN A N 1
ATOM 709 C CA . ASN A 1 86 ? 16.343 6.614 -35.221 1.00 90.75 86 ASN A CA 1
ATOM 710 C C . ASN A 1 86 ? 17.592 6.395 -36.084 1.00 90.75 86 ASN A C 1
ATOM 712 O O . ASN A 1 86 ? 17.700 7.015 -37.130 1.00 90.75 86 ASN A O 1
ATOM 716 N N . GLU A 1 87 ? 18.492 5.488 -35.698 1.00 87.12 87 GLU A N 1
ATOM 717 C CA . GLU A 1 87 ? 19.674 5.117 -36.499 1.00 87.12 87 GLU A CA 1
ATOM 718 C C . GLU A 1 87 ? 19.330 4.282 -37.750 1.00 87.12 87 GLU A C 1
ATOM 720 O O . GLU A 1 87 ? 20.176 4.087 -38.618 1.00 87.12 87 GLU A O 1
ATOM 725 N N . ARG A 1 88 ? 18.094 3.771 -37.848 1.00 72.12 88 ARG A N 1
ATOM 726 C CA . ARG A 1 88 ? 17.586 3.031 -39.019 1.00 72.12 88 ARG A CA 1
ATOM 727 C C . ARG A 1 88 ? 16.866 3.913 -40.049 1.00 72.12 88 ARG A C 1
ATOM 729 O O . ARG A 1 88 ? 16.445 3.376 -41.074 1.00 72.12 88 ARG A O 1
ATOM 736 N N . LYS A 1 89 ? 16.670 5.204 -39.768 1.00 54.88 89 LYS A N 1
ATOM 737 C CA . LYS A 1 89 ? 16.138 6.199 -40.713 1.00 54.88 89 LYS A CA 1
ATOM 738 C C . LYS A 1 89 ? 17.275 6.933 -41.406 1.00 54.88 89 LYS A C 1
ATOM 740 O O . LYS A 1 89 ? 17.079 7.254 -42.596 1.00 54.88 89 LYS A O 1
#